Protein AF-A0A2C8FAQ0-F1 (afdb_monomer_lite)

Sequence (77 aa):
MISNGFSTNVKASFATTPDEGRTASPDRNEYDLNMSYAFDGDLKGFSILNRWSYQESKGERDGVQVRLRLQYDFQLL

InterPro domains:
  IPR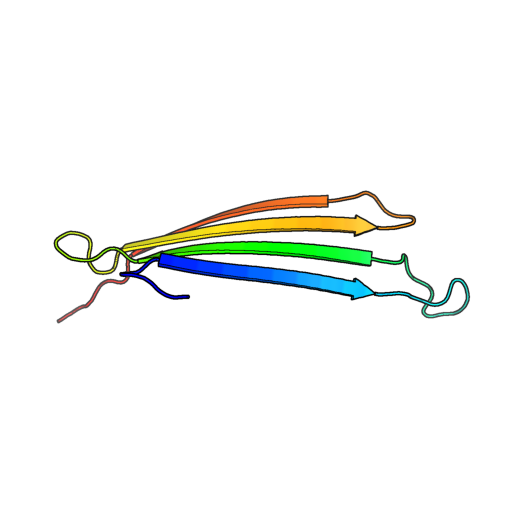023614 Porin domain superfamily [G3DSA:2.40.160.10] (1-76)

Organism: NCBI:txid57320

Secondary structure (DSSP, 8-state):
--BTTEEEEEEEEEE---SSSTT----EEEEEEEEEEE--GGGTTEEEEEEEEEEEEBTB--EEEEEEEEEE-----

Foldseek 3Di:
DDDQQKDKDKDKDWDDADCDDPGHDWTKIKIKIKIKGADDDPQHQWMKIWMWMWMDTDPDDTDIDIDIDIGGDDDDD

Radius of gyration: 18.3 Å; chains: 1; bounding box: 45×25×50 Å

pLDDT: mean 86.49, std 12.76, range [45.69, 98.12]

Structure (mmCIF, N/CA/C/O backbone):
data_AF-A0A2C8FAQ0-F1
#
_entry.id   AF-A0A2C8FAQ0-F1
#
loop_
_atom_site.group_PDB
_atom_site.id
_atom_site.type_symbol
_atom_site.label_atom_id
_atom_site.label_alt_id
_atom_site.label_comp_id
_atom_site.label_asym_id
_atom_site.label_entity_id
_atom_site.label_seq_id
_atom_site.pdbx_PDB_ins_code
_atom_site.Cartn_x
_atom_site.Cartn_y
_atom_site.Cartn_z
_atom_site.occupancy
_atom_site.B_iso_or_equiv
_atom_site.auth_seq_id
_atom_site.auth_comp_id
_atom_site.auth_asym_id
_atom_site.auth_atom_id
_atom_site.pdbx_PDB_model_num
ATOM 1 N N . MET A 1 1 ? 2.673 11.676 6.694 1.00 45.69 1 MET A N 1
ATOM 2 C CA . MET A 1 1 ? 1.821 12.458 7.616 1.00 45.69 1 MET A CA 1
ATOM 3 C C . MET A 1 1 ? 0.748 11.496 8.116 1.00 45.69 1 MET A C 1
ATOM 5 O O . MET A 1 1 ? 0.104 10.892 7.270 1.00 45.69 1 MET A O 1
ATOM 9 N N . ILE A 1 2 ? 0.656 11.234 9.423 1.00 49.91 2 ILE A N 1
ATOM 10 C CA . ILE A 1 2 ? -0.339 10.308 9.995 1.00 49.91 2 ILE A CA 1
ATOM 11 C C . ILE A 1 2 ? -1.490 11.167 10.521 1.00 49.91 2 ILE A C 1
ATOM 13 O O . ILE A 1 2 ? -1.254 12.019 11.374 1.00 49.91 2 ILE A O 1
ATOM 17 N N . SER A 1 3 ? -2.706 10.975 10.012 1.00 53.16 3 SER A N 1
ATOM 18 C CA . SER A 1 3 ? -3.916 11.615 10.546 1.00 53.16 3 SER A CA 1
ATOM 19 C C . SER A 1 3 ? -4.894 10.527 10.969 1.00 53.16 3 SER A C 1
ATOM 21 O O . SER A 1 3 ? -5.305 9.747 10.116 1.00 53.16 3 SER A O 1
ATOM 23 N N . ASN A 1 4 ? -5.257 10.462 12.252 1.00 74.50 4 ASN A N 1
ATOM 24 C CA . ASN A 1 4 ? -6.354 9.643 12.797 1.00 74.50 4 ASN A CA 1
ATOM 25 C C . ASN A 1 4 ? -6.526 8.259 12.132 1.00 74.50 4 ASN A C 1
ATOM 27 O O . ASN A 1 4 ? -7.563 7.970 11.541 1.00 74.50 4 ASN A O 1
ATOM 31 N N . GLY A 1 5 ? -5.476 7.432 12.172 1.00 83.25 5 GLY A N 1
ATOM 32 C CA . GLY A 1 5 ? -5.493 6.067 11.632 1.00 83.25 5 GLY A CA 1
ATOM 33 C C . GLY A 1 5 ? -5.128 5.939 10.149 1.00 83.25 5 GLY A C 1
ATOM 34 O O . GLY A 1 5 ? -4.755 4.847 9.723 1.00 83.25 5 GLY A O 1
ATOM 35 N N . PHE A 1 6 ? -5.147 7.026 9.371 1.00 94.25 6 PHE A N 1
ATOM 36 C CA . PHE A 1 6 ? -4.676 7.034 7.986 1.00 94.25 6 PHE A CA 1
ATOM 37 C C . PHE A 1 6 ? -3.160 7.228 7.897 1.00 94.25 6 PHE A C 1
ATOM 39 O O . PHE A 1 6 ? -2.580 8.124 8.520 1.00 94.25 6 PHE A O 1
ATOM 46 N N . SER A 1 7 ? -2.524 6.417 7.058 1.00 95.31 7 SER A N 1
ATOM 47 C CA . SER A 1 7 ? -1.120 6.537 6.684 1.00 95.31 7 SER A CA 1
ATOM 48 C C . SER A 1 7 ? -0.960 6.268 5.193 1.00 95.31 7 SER A C 1
ATOM 50 O O . SER A 1 7 ? -1.630 5.412 4.616 1.00 95.31 7 SER A O 1
ATOM 52 N N . THR A 1 8 ? -0.049 7.012 4.577 1.00 94.88 8 THR A N 1
ATOM 53 C CA . THR A 1 8 ? 0.349 6.822 3.188 1.00 94.88 8 THR A CA 1
ATOM 54 C C . THR A 1 8 ? 1.866 6.830 3.078 1.00 94.88 8 THR A C 1
ATOM 56 O O . THR A 1 8 ? 2.552 7.593 3.769 1.00 94.88 8 THR A O 1
ATOM 59 N N . ASN A 1 9 ? 2.392 5.970 2.216 1.00 94.56 9 ASN A N 1
ATOM 60 C CA . ASN A 1 9 ? 3.803 5.887 1.894 1.00 94.56 9 ASN A CA 1
ATOM 61 C C . ASN A 1 9 ? 3.969 5.689 0.389 1.00 94.56 9 ASN A C 1
ATOM 63 O O . ASN A 1 9 ? 3.352 4.800 -0.195 1.00 94.56 9 ASN A O 1
ATOM 67 N N . VAL A 1 10 ? 4.823 6.516 -0.206 1.00 94.56 10 VAL A N 1
ATOM 68 C CA . VAL A 1 10 ? 5.225 6.411 -1.605 1.00 94.56 10 VAL A CA 1
ATOM 69 C C . VAL A 1 10 ? 6.714 6.113 -1.641 1.00 94.56 10 VAL A C 1
ATOM 71 O O . VAL A 1 10 ? 7.487 6.753 -0.922 1.00 94.56 10 VAL A O 1
ATOM 74 N N . LYS A 1 11 ? 7.114 5.157 -2.474 1.00 95.62 11 LYS A N 1
ATOM 75 C CA . LYS A 1 11 ? 8.516 4.823 -2.707 1.00 95.62 11 LYS A CA 1
ATOM 76 C C . LYS A 1 11 ? 8.764 4.706 -4.204 1.00 95.62 11 LYS A C 1
ATOM 78 O O . LYS A 1 11 ? 7.993 4.066 -4.905 1.00 95.62 11 LYS A O 1
ATOM 83 N N . ALA A 1 12 ? 9.853 5.306 -4.666 1.00 92.50 12 ALA A N 1
ATOM 84 C CA . ALA A 1 12 ? 10.392 5.078 -5.998 1.00 92.50 12 ALA A CA 1
ATOM 85 C C . ALA A 1 12 ? 11.787 4.466 -5.849 1.00 92.50 12 ALA A C 1
ATOM 87 O O . ALA A 1 12 ? 12.572 4.913 -5.008 1.00 92.50 12 ALA A O 1
ATOM 88 N N . SER A 1 13 ? 12.074 3.422 -6.619 1.00 89.50 13 SER A N 1
ATOM 89 C CA . SER A 1 13 ? 13.374 2.751 -6.660 1.00 89.50 13 SER A CA 1
ATOM 90 C C . SER A 1 13 ? 13.830 2.662 -8.109 1.00 89.50 13 SER A C 1
ATOM 92 O O . SER A 1 13 ? 13.043 2.295 -8.975 1.00 89.50 13 SER A O 1
ATOM 94 N N . PHE A 1 14 ? 15.093 2.996 -8.355 1.00 88.00 14 PHE A N 1
ATOM 95 C CA . PHE A 1 14 ? 15.692 3.014 -9.686 1.00 88.00 14 PHE A CA 1
ATOM 96 C C . PHE A 1 14 ? 16.927 2.125 -9.654 1.00 88.00 14 PHE A C 1
ATOM 98 O O . PHE A 1 14 ? 17.788 2.303 -8.788 1.00 88.00 14 PHE A O 1
ATOM 105 N N . ALA A 1 15 ? 17.003 1.168 -10.568 1.00 81.38 15 ALA A N 1
ATOM 106 C CA . ALA A 1 15 ? 18.154 0.299 -10.723 1.00 81.38 15 ALA A CA 1
ATOM 107 C C . ALA A 1 15 ? 18.623 0.335 -12.174 1.00 81.38 15 ALA A C 1
ATOM 109 O O . ALA A 1 15 ? 17.836 0.122 -13.096 1.00 81.38 15 ALA A O 1
ATOM 110 N N . THR A 1 16 ? 19.915 0.599 -12.340 1.00 78.88 16 THR A N 1
ATOM 111 C CA . THR A 1 16 ? 20.614 0.519 -13.620 1.00 78.88 16 THR A CA 1
ATOM 112 C C . THR A 1 16 ? 21.611 -0.618 -13.517 1.00 78.88 16 THR A C 1
ATOM 114 O O . THR A 1 16 ? 22.386 -0.660 -12.554 1.00 78.88 16 THR A O 1
ATOM 117 N N . THR A 1 17 ? 21.589 -1.544 -14.466 1.00 71.44 17 THR A N 1
ATOM 118 C CA . THR A 1 17 ? 22.505 -2.691 -14.466 1.00 71.44 17 THR A CA 1
ATOM 119 C C . THR A 1 17 ? 23.381 -2.709 -15.711 1.00 71.44 17 THR A C 1
ATOM 121 O O . THR A 1 17 ? 23.003 -2.138 -16.726 1.00 71.44 17 THR A O 1
ATOM 124 N N . PRO A 1 18 ? 24.593 -3.292 -15.641 1.00 65.88 18 PRO A N 1
ATOM 125 C CA . PRO A 1 18 ? 25.471 -3.363 -16.802 1.00 65.88 18 PRO A CA 1
ATOM 126 C C . PRO A 1 18 ? 24.798 -4.116 -17.953 1.00 65.88 18 PRO A C 1
ATOM 128 O O . PRO A 1 18 ? 24.226 -5.182 -17.726 1.00 65.88 18 PRO A O 1
ATOM 131 N N . ASP A 1 19 ? 24.931 -3.597 -19.174 1.00 69.06 19 ASP A N 1
ATOM 132 C CA . ASP A 1 19 ? 24.337 -4.195 -20.378 1.00 69.06 19 ASP A CA 1
ATOM 133 C C . ASP A 1 19 ? 24.950 -5.568 -20.729 1.00 69.06 19 ASP A C 1
ATOM 135 O O . ASP A 1 19 ? 24.324 -6.383 -21.405 1.00 69.06 19 ASP A O 1
ATOM 139 N N . GLU A 1 20 ? 26.170 -5.854 -20.251 1.00 62.88 20 GLU A N 1
ATOM 140 C CA . GLU A 1 20 ? 26.919 -7.076 -20.558 1.00 62.88 20 GLU A CA 1
ATOM 141 C C . GLU A 1 20 ? 27.612 -7.689 -19.327 1.00 62.88 20 GLU A C 1
ATOM 143 O O . GLU A 1 20 ? 27.967 -7.012 -18.360 1.00 62.88 20 GLU A O 1
ATOM 148 N N . GLY A 1 21 ? 27.849 -9.004 -19.386 1.00 67.56 21 GLY A N 1
ATOM 149 C CA . GLY A 1 21 ? 28.557 -9.772 -18.361 1.00 67.56 21 GLY A CA 1
ATOM 150 C C . GLY A 1 21 ? 27.657 -10.703 -17.544 1.00 67.56 21 GLY A C 1
ATOM 151 O O . GLY A 1 21 ? 26.446 -10.777 -17.721 1.00 67.56 21 GLY A O 1
ATOM 152 N N . ARG A 1 22 ? 28.267 -11.457 -16.620 1.00 66.25 22 ARG A N 1
ATOM 153 C CA . ARG A 1 22 ? 27.593 -12.513 -15.835 1.00 66.25 22 ARG A CA 1
ATOM 154 C C . ARG A 1 22 ? 26.460 -11.997 -14.929 1.00 66.25 22 ARG A C 1
ATOM 156 O O . ARG A 1 22 ? 25.660 -12.794 -14.452 1.00 66.25 22 ARG A O 1
ATOM 163 N N . THR A 1 23 ? 26.411 -10.691 -14.678 1.00 66.62 23 THR A N 1
ATOM 164 C CA . THR A 1 23 ? 25.404 -10.010 -13.850 1.00 66.62 23 THR A CA 1
ATOM 165 C C . THR A 1 23 ? 24.557 -9.022 -14.652 1.00 66.62 23 THR A C 1
ATOM 167 O O . THR A 1 23 ? 23.951 -8.140 -14.049 1.00 66.62 23 THR A O 1
ATOM 170 N N . ALA A 1 24 ? 24.546 -9.122 -15.986 1.00 68.06 24 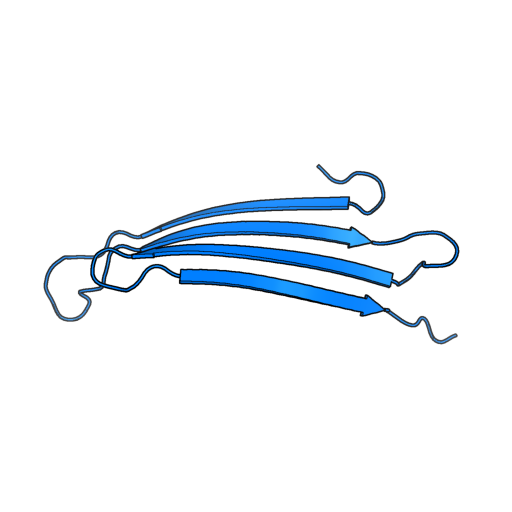ALA A N 1
ATOM 171 C CA . ALA A 1 24 ? 23.673 -8.299 -16.811 1.00 68.06 24 ALA A CA 1
ATOM 172 C C . ALA A 1 24 ? 22.206 -8.601 -16.478 1.00 68.06 24 ALA A C 1
ATOM 174 O O . ALA A 1 24 ? 21.793 -9.763 -16.440 1.00 68.06 24 ALA A O 1
ATOM 175 N N . SER A 1 25 ? 21.430 -7.554 -16.215 1.00 70.75 25 SER A N 1
ATOM 176 C CA . SER A 1 25 ? 19.988 -7.646 -16.002 1.00 70.75 25 SER A CA 1
ATOM 177 C C . SER A 1 25 ? 19.280 -6.424 -16.590 1.00 70.75 25 SER A C 1
ATOM 179 O O . SER A 1 25 ? 19.925 -5.398 -16.807 1.00 70.75 25 SER A O 1
ATOM 181 N N . PRO A 1 26 ? 17.967 -6.514 -16.842 1.00 70.94 26 PRO A N 1
ATOM 182 C CA . PRO A 1 26 ? 17.139 -5.370 -17.211 1.00 70.94 26 PRO A CA 1
ATOM 183 C C . PRO A 1 26 ? 17.246 -4.214 -16.212 1.00 70.94 26 PRO A C 1
ATOM 185 O O . PRO A 1 26 ? 17.169 -4.441 -15.001 1.00 70.94 26 PRO A O 1
ATOM 188 N N . ASP A 1 27 ? 17.335 -2.980 -16.718 1.00 80.69 27 ASP A N 1
ATOM 189 C CA . ASP A 1 27 ? 17.053 -1.796 -15.901 1.00 80.69 27 ASP A CA 1
ATOM 190 C C . ASP A 1 27 ? 15.632 -1.909 -15.355 1.00 80.69 27 ASP A C 1
ATOM 192 O O . ASP A 1 27 ? 14.702 -2.259 -16.093 1.00 80.69 27 ASP A O 1
ATOM 196 N N . ARG A 1 28 ? 15.458 -1.583 -14.074 1.00 81.25 28 ARG A N 1
ATOM 197 C CA . ARG A 1 28 ? 14.173 -1.718 -13.394 1.00 81.25 28 ARG A CA 1
ATOM 198 C C . ARG A 1 28 ? 13.875 -0.493 -12.547 1.00 81.25 28 ARG A C 1
ATOM 200 O O . ARG A 1 28 ? 14.592 -0.194 -11.589 1.00 81.25 28 ARG A O 1
ATOM 207 N N . ASN A 1 29 ? 12.760 0.154 -12.862 1.00 89.38 29 ASN A N 1
ATOM 208 C CA . ASN A 1 29 ? 12.157 1.184 -12.030 1.00 89.38 29 ASN A CA 1
ATOM 209 C C . ASN A 1 29 ? 10.936 0.596 -11.325 1.00 89.38 29 ASN A C 1
ATOM 211 O O . ASN A 1 29 ? 10.144 -0.128 -11.928 1.00 89.38 29 ASN A O 1
ATOM 215 N N . GLU A 1 30 ? 10.772 0.907 -10.046 1.00 91.00 30 GLU A N 1
ATOM 216 C CA . GLU A 1 30 ? 9.634 0.446 -9.257 1.00 91.00 30 GLU A CA 1
ATOM 217 C C . GLU A 1 30 ? 9.027 1.598 -8.468 1.00 91.00 30 GLU A C 1
ATOM 219 O O . GLU A 1 30 ? 9.735 2.377 -7.823 1.00 91.00 30 GLU A O 1
ATOM 224 N N . TYR A 1 31 ? 7.702 1.687 -8.526 1.00 94.88 31 TYR A N 1
ATOM 225 C CA . TYR A 1 31 ? 6.897 2.710 -7.881 1.00 94.88 31 TYR A CA 1
ATOM 226 C C . TYR A 1 31 ? 5.860 2.035 -6.994 1.00 94.88 31 TYR A C 1
ATOM 228 O O . TYR A 1 31 ? 4.951 1.367 -7.487 1.00 94.88 31 TYR A O 1
ATOM 236 N N . ASP A 1 32 ? 5.973 2.252 -5.689 1.00 97.19 32 ASP A N 1
ATOM 237 C CA . ASP A 1 32 ? 5.063 1.702 -4.695 1.00 97.19 32 ASP A CA 1
ATOM 238 C C . ASP A 1 32 ? 4.227 2.807 -4.050 1.00 97.19 32 ASP A C 1
ATOM 240 O O . ASP A 1 32 ? 4.760 3.820 -3.587 1.00 97.19 32 ASP A O 1
ATOM 244 N N . LEU A 1 33 ? 2.919 2.573 -3.948 1.00 97.19 33 LEU A N 1
ATOM 245 C CA . LEU A 1 33 ? 1.984 3.368 -3.156 1.00 97.19 33 LEU A CA 1
ATOM 246 C C . LEU A 1 33 ? 1.304 2.459 -2.132 1.00 97.19 33 LEU A C 1
ATOM 248 O O . LEU A 1 33 ? 0.550 1.550 -2.480 1.00 97.19 33 LEU A O 1
ATOM 252 N N . ASN A 1 34 ? 1.538 2.737 -0.855 1.00 97.50 34 ASN A N 1
ATOM 253 C CA . ASN A 1 34 ? 0.913 2.049 0.265 1.00 97.50 34 ASN A CA 1
ATOM 254 C C . ASN A 1 34 ? -0.022 3.012 0.991 1.00 97.50 34 ASN A C 1
ATOM 256 O O . ASN A 1 34 ? 0.420 4.051 1.471 1.00 97.50 34 ASN A O 1
ATOM 260 N N . MET A 1 35 ? -1.292 2.644 1.117 1.00 97.19 35 MET A N 1
ATOM 261 C CA . MET A 1 35 ? -2.302 3.390 1.864 1.00 97.19 35 MET A CA 1
ATOM 262 C C . MET A 1 35 ? -2.898 2.475 2.922 1.00 97.19 35 MET A C 1
ATOM 264 O O . MET A 1 35 ? -3.394 1.394 2.601 1.00 97.19 35 MET A O 1
ATOM 268 N N . SER A 1 36 ? -2.867 2.894 4.179 1.00 97.12 36 SER A N 1
ATOM 269 C CA . SER A 1 36 ? -3.470 2.150 5.280 1.00 97.12 36 SER A CA 1
ATOM 270 C C . SER A 1 36 ? -4.430 3.013 6.071 1.00 97.12 36 SER A C 1
ATOM 272 O O . SER A 1 36 ? -4.168 4.197 6.279 1.00 97.12 36 SER A O 1
ATOM 274 N N . TYR A 1 37 ? -5.486 2.389 6.574 1.00 96.25 37 TYR A N 1
ATOM 275 C CA . TYR A 1 37 ? -6.413 2.993 7.513 1.00 96.25 37 TYR A CA 1
ATOM 276 C C . TYR A 1 37 ? -6.683 2.029 8.667 1.00 96.25 37 TYR A C 1
ATOM 278 O O . TYR A 1 37 ? -7.094 0.891 8.437 1.00 96.25 37 TYR A O 1
ATOM 286 N N . ALA A 1 38 ? -6.433 2.476 9.894 1.00 96.06 38 ALA A N 1
ATOM 287 C CA . ALA A 1 38 ? -6.829 1.790 11.117 1.00 96.06 38 ALA A CA 1
ATOM 288 C C . ALA A 1 38 ? -8.081 2.464 11.684 1.00 96.06 38 ALA A C 1
ATOM 290 O O . ALA A 1 38 ? -8.096 3.681 11.873 1.00 96.06 38 ALA A O 1
ATOM 291 N N . PHE A 1 39 ? -9.121 1.671 11.930 1.00 94.12 39 PHE A N 1
ATOM 292 C CA . PHE A 1 39 ? -10.388 2.161 12.459 1.00 94.12 39 PHE A CA 1
ATOM 293 C C . PHE A 1 39 ? -10.299 2.358 13.978 1.00 94.12 39 PHE A C 1
ATOM 295 O O . PHE A 1 39 ? -9.548 1.666 14.669 1.00 94.12 39 PHE A O 1
ATOM 302 N N . ASP A 1 40 ? -11.098 3.291 14.489 1.00 91.12 40 ASP A N 1
ATOM 303 C CA . ASP A 1 40 ? -11.294 3.541 15.920 1.00 91.12 40 ASP A CA 1
ATOM 304 C C . ASP A 1 40 ? -12.781 3.355 16.293 1.00 91.12 40 ASP A C 1
ATOM 306 O O . ASP A 1 40 ? -13.617 3.087 15.424 1.00 91.12 40 ASP A O 1
ATOM 310 N N . GLY A 1 41 ? -13.121 3.475 17.579 1.00 90.81 41 GLY A N 1
ATOM 311 C CA . GLY A 1 41 ? -14.482 3.284 18.088 1.00 90.81 41 GLY A CA 1
ATOM 312 C C . GLY A 1 41 ? -14.926 1.821 18.026 1.00 90.81 41 GLY A C 1
ATOM 313 O O . GLY A 1 41 ? -14.172 0.925 18.402 1.00 90.81 41 GLY A O 1
ATOM 314 N N . ASP A 1 42 ? -16.139 1.571 17.531 1.00 92.25 42 ASP A N 1
ATOM 315 C CA . ASP A 1 42 ? -16.742 0.227 17.481 1.00 92.25 42 ASP A CA 1
ATOM 316 C C . ASP A 1 42 ? -15.968 -0.764 16.596 1.00 92.25 42 ASP A C 1
ATOM 318 O O . ASP A 1 42 ? -16.083 -1.976 16.764 1.00 92.25 42 ASP A O 1
ATOM 322 N N . LEU A 1 43 ? -15.165 -0.257 15.656 1.00 92.56 43 LEU A N 1
ATOM 323 C CA . LEU A 1 43 ? -14.327 -1.058 14.759 1.00 92.56 43 LEU A CA 1
ATOM 324 C C . LEU A 1 43 ? -12.854 -1.064 15.178 1.00 92.56 43 LEU A C 1
ATOM 326 O O . LEU A 1 43 ? -11.988 -1.437 14.383 1.00 92.56 43 LEU A O 1
ATOM 330 N N . LYS A 1 44 ? -12.545 -0.645 16.409 1.00 92.88 44 LYS A N 1
ATOM 331 C CA . LYS A 1 44 ? -11.180 -0.670 16.929 1.00 92.88 44 LYS A CA 1
ATOM 332 C C . LYS A 1 44 ? -10.587 -2.076 16.807 1.00 92.88 44 LYS A C 1
ATOM 334 O O . LYS A 1 44 ? -11.173 -3.053 17.257 1.00 92.88 44 LYS A O 1
ATOM 339 N N . GLY A 1 45 ? -9.405 -2.153 16.198 1.00 93.44 45 GLY A N 1
ATOM 340 C CA . GLY A 1 45 ? -8.739 -3.415 15.858 1.00 93.44 45 GLY A CA 1
ATOM 341 C C . GLY A 1 45 ? -8.902 -3.814 14.390 1.00 93.44 45 GLY A C 1
ATOM 342 O O . GLY A 1 45 ? -8.098 -4.602 13.898 1.00 93.44 45 GLY A O 1
ATOM 343 N N . PHE A 1 46 ? -9.857 -3.233 13.654 1.00 95.88 46 PHE A N 1
ATOM 344 C CA . PHE A 1 46 ? -9.951 -3.401 12.206 1.00 95.88 46 PHE A CA 1
ATOM 345 C C . PHE A 1 46 ? -8.993 -2.459 11.468 1.00 95.88 46 PHE A C 1
ATOM 347 O O . PHE A 1 46 ? -8.838 -1.286 11.820 1.00 95.88 46 PHE A O 1
ATOM 354 N N . SER A 1 47 ? -8.376 -2.950 10.396 1.00 97.00 47 SER A N 1
ATOM 355 C CA . SER A 1 47 ? -7.555 -2.145 9.498 1.00 97.00 47 SER A CA 1
ATOM 356 C C . SER A 1 47 ? -7.635 -2.611 8.048 1.00 97.00 47 SER A C 1
ATOM 358 O O . SER A 1 47 ? -7.859 -3.786 7.739 1.00 97.00 47 SER A O 1
ATOM 360 N N . ILE A 1 48 ? -7.428 -1.655 7.146 1.00 97.88 48 ILE A N 1
ATOM 361 C CA . ILE A 1 48 ? -7.327 -1.874 5.707 1.00 97.88 48 ILE A CA 1
ATOM 362 C C . ILE A 1 48 ? -5.955 -1.404 5.250 1.00 97.88 48 ILE A C 1
ATOM 364 O O . ILE A 1 48 ? -5.494 -0.328 5.630 1.00 97.88 48 ILE A O 1
ATOM 368 N N . LEU A 1 49 ? -5.320 -2.194 4.391 1.00 97.62 49 LEU A N 1
ATOM 369 C CA . LEU A 1 49 ? -4.096 -1.827 3.698 1.00 97.62 49 LEU A CA 1
ATOM 370 C C . LEU A 1 49 ? -4.240 -2.118 2.210 1.00 97.62 49 LEU A C 1
ATOM 372 O O . LEU A 1 49 ? -4.474 -3.254 1.798 1.00 97.62 49 LEU A O 1
ATOM 376 N N . ASN A 1 50 ? -4.059 -1.081 1.408 1.00 98.06 50 ASN A N 1
ATOM 377 C CA . ASN A 1 50 ? -4.046 -1.146 -0.036 1.00 98.06 50 ASN A CA 1
ATOM 378 C C . ASN A 1 50 ? -2.639 -0.809 -0.541 1.00 98.06 50 ASN A C 1
ATOM 380 O O . ASN A 1 50 ? -2.051 0.196 -0.144 1.00 98.06 50 ASN A O 1
ATOM 384 N N . ARG A 1 51 ? -2.080 -1.688 -1.374 1.00 98.06 51 ARG A N 1
ATOM 385 C CA . ARG A 1 51 ? -0.733 -1.553 -1.934 1.00 98.06 51 ARG A CA 1
ATOM 386 C C . ARG A 1 51 ? -0.798 -1.634 -3.446 1.00 98.06 51 ARG A C 1
ATOM 388 O O . ARG A 1 51 ? -1.333 -2.607 -3.977 1.00 98.06 51 ARG A O 1
ATOM 395 N N . TRP A 1 52 ? -0.221 -0.643 -4.100 1.00 98.00 52 TRP A N 1
ATOM 396 C CA . TRP A 1 52 ? -0.005 -0.598 -5.536 1.00 98.00 52 TRP A CA 1
ATOM 397 C C . TRP A 1 52 ? 1.488 -0.672 -5.786 1.00 98.00 52 TRP A C 1
ATOM 399 O O . TRP A 1 52 ? 2.249 0.001 -5.096 1.00 98.00 52 TRP A O 1
ATOM 409 N N . SER A 1 53 ? 1.877 -1.475 -6.764 1.00 96.81 53 SER A N 1
ATOM 410 C CA . SER A 1 53 ? 3.241 -1.541 -7.266 1.00 96.81 53 SER A CA 1
ATOM 411 C C . SER A 1 53 ? 3.182 -1.492 -8.785 1.00 96.81 53 SER A C 1
ATOM 413 O O . SER A 1 53 ? 2.420 -2.246 -9.403 1.00 96.81 53 SER A O 1
ATOM 415 N N . TYR A 1 54 ? 3.931 -0.565 -9.367 1.00 94.50 54 TYR A N 1
ATOM 416 C CA . TYR A 1 54 ? 4.181 -0.490 -10.796 1.00 94.50 54 TYR A CA 1
ATOM 417 C C . TYR A 1 54 ? 5.666 -0.709 -11.037 1.00 94.50 54 TYR A C 1
ATOM 419 O O . TYR A 1 54 ? 6.504 -0.040 -10.433 1.00 94.50 54 TYR A O 1
ATOM 427 N N . GLN A 1 55 ? 5.969 -1.640 -11.927 1.00 91.88 55 GLN A N 1
ATOM 428 C CA . GLN A 1 55 ? 7.316 -1.969 -12.339 1.00 91.88 55 GLN A CA 1
ATOM 429 C C . GLN A 1 55 ? 7.449 -1.702 -13.832 1.00 91.88 55 GLN A C 1
ATOM 431 O O . GLN A 1 55 ? 6.728 -2.297 -14.633 1.00 91.88 55 GLN A O 1
ATOM 436 N N . GLU A 1 56 ? 8.400 -0.845 -14.174 1.00 89.19 56 GLU A N 1
ATOM 437 C CA . GLU A 1 56 ? 8.860 -0.623 -15.538 1.00 89.19 56 GLU A CA 1
ATOM 438 C C . GLU A 1 56 ? 10.203 -1.338 -15.695 1.00 89.19 56 GLU A C 1
ATOM 440 O O . GLU A 1 56 ? 11.127 -1.102 -14.906 1.00 89.19 56 GLU A O 1
ATOM 445 N N . SER A 1 57 ? 10.311 -2.213 -16.692 1.00 83.25 57 SER A N 1
ATOM 446 C CA . SER A 1 57 ? 11.548 -2.946 -16.967 1.00 83.25 57 SER A CA 1
ATOM 447 C C . SER A 1 57 ? 11.979 -2.764 -18.420 1.00 83.25 57 SER A C 1
ATOM 449 O O . SER A 1 57 ? 11.232 -3.075 -19.346 1.00 83.25 57 SER A O 1
ATOM 451 N N . LYS A 1 58 ? 13.234 -2.368 -18.659 1.00 77.25 58 LYS A N 1
ATOM 452 C CA . LYS A 1 58 ? 13.795 -2.381 -20.020 1.00 77.25 58 LYS A CA 1
ATOM 453 C C . LYS A 1 58 ? 14.288 -3.777 -20.382 1.00 77.25 58 LYS A C 1
ATOM 455 O O . LYS A 1 58 ? 15.356 -4.190 -19.951 1.00 77.25 58 LYS A O 1
ATOM 460 N N . GLY A 1 59 ? 13.528 -4.484 -21.213 1.00 72.44 59 GLY A N 1
ATOM 461 C CA . GLY A 1 59 ? 13.873 -5.839 -21.670 1.00 72.44 59 GLY A CA 1
ATOM 462 C C . GLY A 1 59 ? 13.078 -6.954 -20.987 1.00 72.44 59 GLY A C 1
ATOM 463 O O . GLY A 1 59 ? 13.239 -8.119 -21.336 1.00 72.44 59 GLY A O 1
ATOM 464 N N . GLU A 1 60 ? 12.169 -6.600 -20.081 1.00 76.25 60 GLU A N 1
ATOM 465 C CA . GLU A 1 60 ? 11.146 -7.489 -19.531 1.00 76.25 60 GLU A CA 1
ATOM 466 C C . GLU A 1 60 ? 9.763 -6.849 -19.681 1.00 76.25 60 GLU A C 1
ATOM 468 O O . GLU A 1 60 ? 9.620 -5.736 -20.180 1.00 76.25 60 GLU A O 1
ATOM 473 N N . ARG A 1 61 ? 8.719 -7.580 -19.289 1.00 82.44 61 ARG A N 1
ATOM 474 C CA . ARG A 1 61 ? 7.352 -7.068 -19.318 1.00 82.44 61 ARG A CA 1
ATOM 475 C C . ARG A 1 61 ? 7.089 -6.205 -18.086 1.00 82.44 61 ARG A C 1
ATOM 477 O O . ARG A 1 61 ? 7.284 -6.673 -16.966 1.00 82.44 61 ARG A O 1
ATOM 484 N N . ASP A 1 62 ? 6.543 -5.017 -18.309 1.00 90.06 62 ASP A N 1
ATOM 485 C CA . ASP A 1 62 ? 6.043 -4.163 -17.233 1.00 90.06 62 ASP A CA 1
ATOM 486 C C . ASP A 1 62 ? 4.968 -4.874 -16.397 1.00 90.06 62 ASP A C 1
ATOM 488 O O . ASP A 1 62 ? 4.162 -5.672 -16.898 1.00 90.06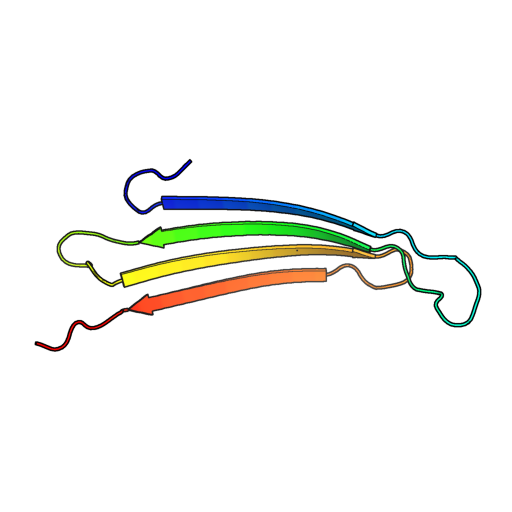 62 ASP A O 1
ATOM 492 N N . GLY A 1 63 ? 4.949 -4.568 -15.102 1.00 91.56 63 GLY A N 1
ATOM 493 C CA . GLY A 1 63 ? 4.084 -5.212 -14.123 1.00 91.56 63 GLY A CA 1
ATOM 494 C C . GLY A 1 63 ? 3.266 -4.205 -13.330 1.00 91.56 63 GLY A C 1
ATOM 495 O O . GLY A 1 63 ? 3.795 -3.220 -12.826 1.00 91.56 63 GLY A O 1
ATOM 496 N N . VAL A 1 64 ? 1.974 -4.485 -13.161 1.00 95.12 64 VAL A N 1
ATOM 497 C CA . VAL A 1 64 ? 1.122 -3.797 -12.183 1.00 95.12 64 VAL A CA 1
ATOM 498 C C . VAL A 1 64 ? 0.627 -4.825 -11.181 1.00 95.12 64 VAL A C 1
ATOM 500 O O . VAL A 1 64 ? 0.094 -5.869 -11.560 1.00 95.12 64 VAL A O 1
ATOM 503 N N . GLN A 1 65 ? 0.763 -4.520 -9.894 1.00 96.94 65 GLN A N 1
ATOM 504 C CA . GLN A 1 65 ? 0.231 -5.342 -8.820 1.00 96.94 65 GLN A CA 1
ATOM 505 C C . GLN A 1 65 ? -0.592 -4.500 -7.850 1.00 96.94 65 GLN A C 1
ATOM 507 O O . GLN A 1 65 ? -0.125 -3.488 -7.332 1.00 96.94 65 GLN A O 1
ATOM 512 N N . VAL A 1 66 ? -1.797 -4.981 -7.545 1.00 97.44 66 VAL A N 1
ATOM 513 C CA . VAL A 1 66 ? -2.663 -4.418 -6.506 1.00 97.44 66 VAL A CA 1
ATOM 514 C C . VAL A 1 66 ? -2.886 -5.473 -5.430 1.00 97.44 66 VAL A C 1
ATOM 516 O O . VAL A 1 66 ? -3.267 -6.606 -5.723 1.00 97.44 66 VAL A O 1
ATOM 519 N N . ARG A 1 67 ? -2.632 -5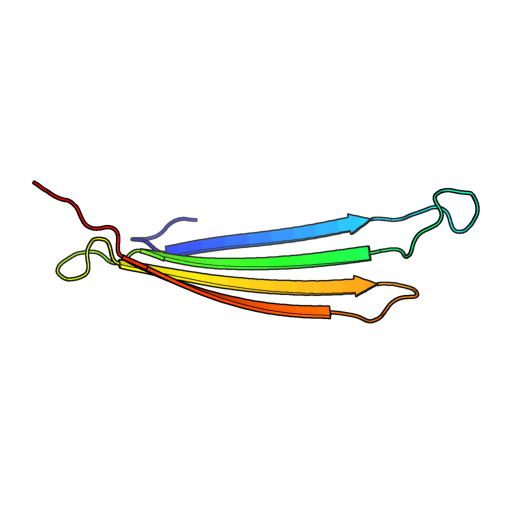.116 -4.170 1.00 98.12 67 ARG A N 1
ATOM 520 C CA . ARG A 1 67 ? -2.864 -5.974 -3.002 1.00 98.12 67 ARG A CA 1
ATOM 521 C C . ARG A 1 67 ? -3.779 -5.259 -2.018 1.00 98.12 67 ARG A C 1
ATOM 523 O O . ARG A 1 67 ? -3.503 -4.129 -1.619 1.00 98.12 67 ARG A O 1
ATOM 530 N N . LEU A 1 68 ? -4.844 -5.937 -1.606 1.00 98.00 68 LEU A N 1
ATOM 531 C CA . LEU A 1 68 ? -5.738 -5.4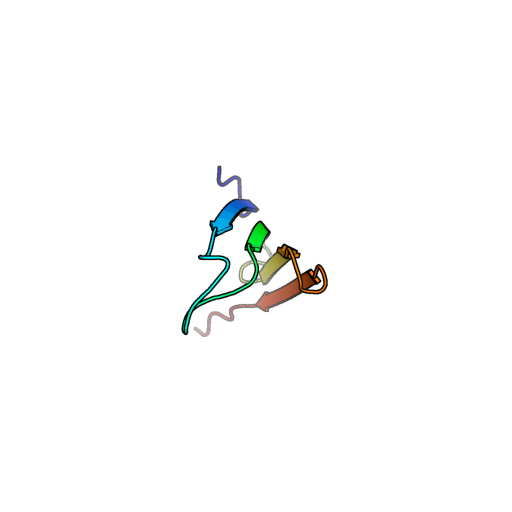94 -0.542 1.00 98.00 68 LEU A CA 1
ATOM 532 C C . LEU A 1 68 ? -5.610 -6.456 0.639 1.00 98.00 68 LEU A C 1
ATOM 534 O O . LEU A 1 68 ? -5.691 -7.670 0.466 1.00 98.00 68 LEU A O 1
ATOM 538 N N . ARG A 1 69 ? -5.403 -5.912 1.836 1.00 98.06 69 ARG A N 1
ATOM 539 C CA . ARG A 1 69 ? -5.445 -6.651 3.096 1.00 98.06 69 ARG A CA 1
ATOM 540 C C . ARG A 1 69 ? -6.505 -6.028 3.991 1.00 98.06 69 ARG A C 1
ATOM 542 O O . ARG A 1 69 ? -6.466 -4.827 4.241 1.00 98.06 69 ARG A O 1
ATOM 549 N N . LEU A 1 70 ? -7.397 -6.876 4.485 1.00 97.50 70 LEU A N 1
ATOM 550 C CA . LEU A 1 70 ? -8.309 -6.594 5.585 1.00 97.50 70 LEU A CA 1
ATOM 551 C C . LEU A 1 70 ? -7.781 -7.372 6.790 1.00 97.50 70 LEU A C 1
ATOM 553 O O . LEU A 1 70 ? -7.463 -8.555 6.651 1.00 97.50 70 LEU A O 1
ATOM 557 N N . GLN A 1 71 ? -7.632 -6.724 7.936 1.00 97.25 71 GLN A N 1
ATOM 558 C CA . GLN A 1 71 ? -7.102 -7.355 9.143 1.00 97.25 71 GLN A CA 1
ATOM 559 C C . GLN A 1 71 ? -7.919 -6.912 10.352 1.00 97.25 71 GLN A C 1
ATOM 561 O O . GLN A 1 71 ? -8.280 -5.743 10.445 1.00 97.25 71 GLN A O 1
ATOM 566 N N . TYR A 1 72 ? -8.195 -7.844 11.262 1.00 95.81 72 TYR A N 1
ATOM 567 C CA . TYR A 1 72 ? -8.806 -7.559 12.554 1.00 95.81 72 TYR A CA 1
ATOM 568 C C . TYR A 1 72 ? -7.956 -8.171 13.666 1.00 95.81 72 TYR A C 1
ATOM 570 O O . TYR A 1 72 ? -7.757 -9.387 13.687 1.00 95.81 72 TYR A O 1
ATOM 578 N N . ASP A 1 73 ? -7.468 -7.336 14.577 1.00 93.75 73 ASP A N 1
ATOM 579 C CA . ASP A 1 73 ? -6.666 -7.761 15.720 1.00 93.75 73 ASP A CA 1
ATOM 580 C C . ASP A 1 73 ? -7.569 -7.905 16.954 1.00 93.75 73 ASP A C 1
ATOM 582 O O . ASP A 1 73 ? -8.013 -6.918 17.544 1.00 93.75 73 ASP A O 1
ATOM 586 N N . PHE A 1 74 ? -7.857 -9.149 17.350 1.00 89.38 74 PHE A N 1
ATOM 587 C CA . PHE A 1 74 ? -8.626 -9.435 18.563 1.00 89.38 74 PHE A CA 1
ATOM 588 C C . PHE A 1 74 ? -7.767 -9.189 19.806 1.00 89.38 74 PHE A C 1
ATOM 590 O O . PHE A 1 74 ? -6.699 -9.781 19.957 1.00 89.38 74 PHE A O 1
ATOM 597 N N . GLN A 1 75 ? -8.259 -8.372 20.735 1.00 80.12 75 GLN A N 1
ATOM 598 C CA . GLN A 1 75 ? -7.732 -8.341 22.096 1.00 80.12 75 GLN A CA 1
ATOM 599 C C . GLN A 1 75 ? -8.503 -9.366 22.927 1.00 80.12 75 GLN A C 1
ATOM 601 O O . GLN A 1 75 ? -9.687 -9.184 23.204 1.00 80.12 75 GLN A O 1
ATOM 606 N N . LEU A 1 76 ? -7.839 -10.468 23.273 1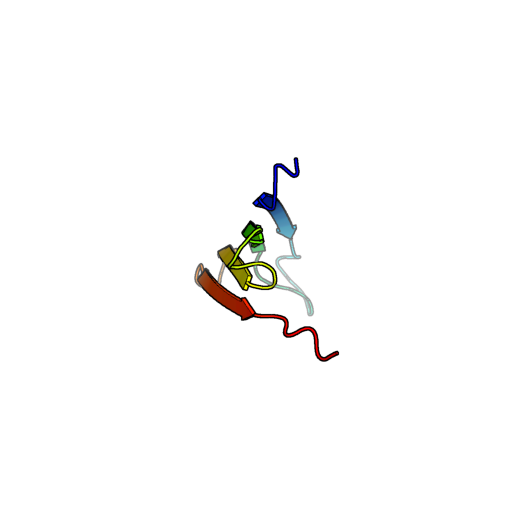.00 76.88 76 LEU A N 1
ATOM 607 C CA . LEU A 1 76 ? -8.351 -11.419 24.256 1.00 76.88 76 LEU A CA 1
ATOM 608 C C . LEU A 1 76 ? -8.009 -10.876 25.649 1.00 76.88 76 LEU A C 1
ATOM 610 O O . LEU A 1 76 ? -6.865 -10.480 25.881 1.00 76.88 76 LEU A O 1
ATOM 614 N N . LEU A 1 77 ? -9.026 -10.799 26.512 1.00 69.12 77 LEU A N 1
ATOM 615 C CA . LEU A 1 77 ? -8.909 -10.418 27.924 1.00 69.12 77 LEU A CA 1
ATOM 616 C C . LEU A 1 77 ? -8.051 -11.416 28.708 1.00 69.12 77 LEU A C 1
ATOM 618 O O . LEU A 1 77 ? -8.174 -12.632 28.431 1.00 69.12 77 LEU A O 1
#